Protein AF-A0A7S2CD47-F1 (afdb_monomer_lite)

Secondary structure (DSSP, 8-state):
-HHHHHHHHTT-HHHHHHHHHHHTT-TT-PPPHHHHTTSTT----------HHHHHHHHHHHHHHS--HHHHHHHHHHHHTSTT----HHHHHHHHHHHHH-

Radius of gyration: 13.02 Å; chains: 1; bounding box: 35×26×29 Å

Foldseek 3Di:
DVVLVVCLVVLVLVQNLLVLCLCLVQPPRDHDPVCCVVPPPDSRSNPPLDDLVSLLVSLCSCVPVNVNLVSSLVSVVSQVPRPPHDHDPVSNVVSVVSVVVD

pLDDT: mean 77.59, std 10.25, range [50.34, 88.75]

Sequence (102 aa):
SLLLRASADAGDFALAAGLLRLACGIRGASLPQSLARVAPGSDMQIRAGLPSELLSEVLQAMASRGGEERLAMQLSKELRGVPGVRLDPKLSLNLTSRAIRA

Structure (mmCIF, N/CA/C/O backbone):
data_AF-A0A7S2CD47-F1
#
_entry.id   AF-A0A7S2CD47-F1
#
loop_
_atom_site.group_PDB
_atom_site.id
_atom_site.type_symbol
_atom_site.label_atom_id
_atom_site.label_alt_id
_atom_site.label_comp_id
_atom_site.label_asym_id
_atom_site.label_entity_id
_atom_site.label_seq_id
_atom_site.pdbx_PDB_ins_code
_atom_site.Cartn_x
_atom_site.Cartn_y
_atom_site.Cartn_z
_atom_site.occupancy
_atom_site.B_iso_or_equiv
_atom_site.auth_seq_id
_atom_site.auth_comp_id
_atom_site.auth_asym_id
_atom_site.auth_atom_id
_atom_site.pdbx_PDB_model_num
ATOM 1 N N . SER A 1 1 ? -0.155 -8.273 -9.429 1.00 69.81 1 SER A N 1
ATOM 2 C CA . SER A 1 1 ? -1.266 -7.921 -8.516 1.00 69.81 1 SER A CA 1
ATOM 3 C C . SER A 1 1 ? -1.544 -8.984 -7.450 1.00 69.81 1 SER A C 1
ATOM 5 O O . SER A 1 1 ? -1.976 -8.599 -6.374 1.00 69.81 1 SER A O 1
ATOM 7 N N . LEU A 1 2 ? -1.276 -10.280 -7.688 1.00 79.50 2 LEU A N 1
ATOM 8 C CA . LEU A 1 2 ? -1.541 -11.364 -6.721 1.00 79.50 2 LEU A CA 1
ATOM 9 C C . LEU A 1 2 ? -0.887 -11.148 -5.343 1.00 79.50 2 LEU A C 1
ATOM 11 O O . LEU A 1 2 ? -1.571 -11.220 -4.333 1.00 79.50 2 LEU A O 1
ATOM 15 N N . LEU A 1 3 ? 0.408 -10.808 -5.306 1.00 81.44 3 LEU A N 1
ATOM 16 C CA . LEU A 1 3 ? 1.140 -10.558 -4.054 1.00 81.44 3 LEU A CA 1
ATOM 17 C C . LEU A 1 3 ? 0.561 -9.398 -3.229 1.00 81.44 3 LEU A C 1
ATOM 19 O O . LEU A 1 3 ? 0.524 -9.492 -2.012 1.00 81.44 3 LEU A O 1
ATOM 23 N N . LEU A 1 4 ? 0.084 -8.336 -3.888 1.00 83.19 4 LEU A N 1
ATOM 24 C CA . LEU A 1 4 ? -0.515 -7.172 -3.223 1.00 83.19 4 LEU A CA 1
ATOM 25 C C . LEU A 1 4 ? -1.856 -7.499 -2.564 1.00 83.19 4 LEU A C 1
ATOM 27 O O . LEU A 1 4 ? -2.130 -7.037 -1.462 1.00 83.19 4 LEU A O 1
ATOM 31 N N . ARG A 1 5 ? -2.686 -8.298 -3.241 1.00 83.62 5 ARG A N 1
ATOM 32 C CA . ARG A 1 5 ? -3.941 -8.792 -2.664 1.00 83.62 5 ARG A CA 1
ATOM 33 C C . ARG A 1 5 ? -3.674 -9.764 -1.528 1.00 83.62 5 ARG A C 1
ATOM 35 O O . ARG A 1 5 ? -4.238 -9.595 -0.461 1.00 83.62 5 ARG A O 1
ATOM 42 N N . ALA A 1 6 ? -2.743 -10.698 -1.717 1.00 85.19 6 ALA A N 1
ATOM 43 C CA . ALA A 1 6 ? -2.371 -11.652 -0.681 1.00 85.19 6 ALA A CA 1
ATOM 44 C C . ALA A 1 6 ? -1.843 -10.964 0.590 1.00 85.19 6 ALA A C 1
ATOM 46 O O . ALA A 1 6 ? -2.238 -11.348 1.686 1.00 85.19 6 ALA A O 1
ATOM 47 N N . SER A 1 7 ? -1.001 -9.928 0.470 1.00 84.62 7 SER A N 1
ATOM 48 C CA . SER A 1 7 ? -0.513 -9.185 1.639 1.00 84.62 7 SER A CA 1
ATOM 49 C C . SER A 1 7 ? -1.614 -8.364 2.311 1.00 84.62 7 SER A C 1
ATOM 51 O O . SER A 1 7 ? -1.705 -8.365 3.536 1.00 84.62 7 SER A O 1
ATOM 53 N N . ALA A 1 8 ? -2.489 -7.717 1.534 1.00 84.31 8 ALA A N 1
ATOM 54 C CA . ALA A 1 8 ? -3.648 -7.006 2.074 1.00 84.31 8 ALA A CA 1
ATOM 55 C C . ALA A 1 8 ? -4.640 -7.951 2.780 1.00 84.31 8 ALA A C 1
ATOM 57 O O . ALA A 1 8 ? -5.166 -7.611 3.839 1.00 84.31 8 ALA A O 1
ATOM 58 N N . ASP A 1 9 ? -4.867 -9.146 2.234 1.00 85.81 9 ASP A N 1
ATOM 59 C CA . ASP A 1 9 ? -5.757 -10.148 2.823 1.00 85.81 9 ASP A CA 1
ATOM 60 C C . ASP A 1 9 ? -5.174 -10.800 4.072 1.00 85.81 9 ASP A C 1
ATOM 62 O O . ASP A 1 9 ? -5.919 -11.047 5.021 1.00 85.81 9 ASP A O 1
ATOM 66 N N . ALA A 1 10 ? -3.856 -11.009 4.099 1.00 85.75 10 ALA A N 1
ATOM 67 C CA . ALA A 1 10 ? -3.122 -11.479 5.269 1.00 85.75 10 ALA A CA 1
ATOM 68 C C . ALA A 1 10 ? -2.994 -10.416 6.379 1.00 85.75 10 ALA A C 1
ATOM 70 O O . ALA A 1 10 ? -2.503 -10.726 7.461 1.00 85.75 10 ALA A O 1
ATOM 71 N N . GLY A 1 11 ? -3.414 -9.171 6.125 1.00 84.56 11 GLY A N 1
ATOM 72 C CA . GLY A 1 11 ? -3.288 -8.060 7.071 1.00 84.56 11 GLY A CA 1
ATOM 73 C C . GLY A 1 11 ? -1.867 -7.502 7.202 1.00 84.56 11 GLY A C 1
ATOM 74 O O . GLY A 1 11 ? -1.626 -6.641 8.045 1.00 84.56 11 GLY A O 1
ATOM 75 N N . ASP A 1 12 ? -0.926 -7.940 6.361 1.00 86.56 12 ASP A N 1
ATOM 76 C CA . ASP A 1 12 ? 0.432 -7.394 6.318 1.00 86.56 12 ASP A CA 1
ATOM 77 C C . ASP A 1 12 ? 0.450 -6.104 5.484 1.00 86.56 12 ASP A C 1
ATOM 79 O O . ASP A 1 12 ? 0.913 -6.031 4.338 1.00 86.56 12 ASP A O 1
ATOM 83 N N . PHE A 1 13 ? -0.128 -5.056 6.071 1.00 88.31 13 PHE A N 1
ATOM 84 C CA . PHE A 1 13 ? -0.283 -3.754 5.431 1.00 88.31 13 PHE A CA 1
ATOM 85 C C . PHE A 1 13 ? 1.045 -3.009 5.268 1.00 88.31 13 PHE A C 1
ATOM 87 O O . PHE A 1 13 ? 1.170 -2.184 4.361 1.00 88.31 13 PHE A O 1
ATOM 94 N N . ALA A 1 14 ? 2.059 -3.334 6.074 1.00 85.56 14 ALA A N 1
ATOM 95 C CA . ALA A 1 14 ? 3.412 -2.815 5.907 1.00 85.56 14 ALA A CA 1
ATOM 96 C C . ALA A 1 14 ? 4.059 -3.367 4.625 1.00 85.56 14 ALA A C 1
ATOM 98 O O . ALA A 1 14 ? 4.600 -2.600 3.818 1.00 85.56 14 ALA A O 1
ATOM 99 N N . LEU A 1 15 ? 3.938 -4.678 4.386 1.00 85.81 15 LEU A N 1
ATOM 100 C CA . LEU A 1 15 ? 4.371 -5.313 3.142 1.00 85.81 15 LEU A CA 1
ATOM 101 C C . LEU A 1 15 ? 3.570 -4.796 1.942 1.00 85.81 15 LEU A C 1
ATOM 103 O O . LEU A 1 15 ? 4.163 -4.441 0.923 1.00 85.81 15 LEU A O 1
ATOM 107 N N . ALA A 1 16 ? 2.241 -4.694 2.063 1.00 88.12 16 ALA A N 1
ATOM 108 C CA . ALA A 1 16 ? 1.383 -4.160 1.004 1.00 88.12 16 ALA A CA 1
ATOM 109 C C . ALA A 1 16 ? 1.758 -2.716 0.621 1.00 88.12 16 ALA A C 1
ATOM 111 O O . ALA A 1 16 ? 1.888 -2.403 -0.564 1.00 88.12 16 ALA A O 1
ATOM 112 N N . ALA A 1 17 ? 2.011 -1.855 1.611 1.00 87.75 17 ALA A N 1
ATOM 113 C CA . ALA A 1 17 ? 2.467 -0.484 1.403 1.00 87.75 17 ALA A CA 1
ATOM 114 C C . ALA A 1 17 ? 3.823 -0.423 0.686 1.00 87.75 17 ALA A C 1
ATOM 116 O O . ALA A 1 17 ? 3.989 0.341 -0.266 1.00 87.75 17 ALA A O 1
ATOM 117 N N . GLY A 1 18 ? 4.797 -1.231 1.115 1.00 86.19 18 GLY A N 1
ATOM 118 C CA . GLY A 1 18 ? 6.109 -1.294 0.467 1.00 86.19 18 GLY A CA 1
ATOM 119 C C . GLY A 1 18 ? 6.023 -1.778 -0.982 1.00 86.19 18 GLY A C 1
ATOM 120 O O . GLY A 1 18 ? 6.597 -1.159 -1.877 1.00 86.19 18 GLY A O 1
ATOM 121 N N . LEU A 1 19 ? 5.230 -2.821 -1.236 1.00 85.56 19 LEU A N 1
ATOM 122 C CA . LEU A 1 19 ? 4.979 -3.331 -2.585 1.00 85.56 19 LEU A CA 1
ATOM 123 C C . LEU A 1 19 ? 4.298 -2.293 -3.482 1.00 85.56 19 LEU A C 1
ATOM 125 O O . LEU A 1 19 ? 4.683 -2.161 -4.640 1.00 85.56 19 LEU A O 1
ATOM 129 N N . LEU A 1 20 ? 3.329 -1.531 -2.964 1.00 86.88 20 LEU A N 1
ATOM 130 C CA . LEU A 1 20 ? 2.682 -0.445 -3.706 1.00 86.88 20 LEU A CA 1
ATOM 131 C C . LEU A 1 20 ? 3.670 0.655 -4.090 1.00 86.88 20 LEU A C 1
ATOM 133 O O . LEU A 1 20 ? 3.679 1.106 -5.235 1.00 86.88 20 LEU A O 1
ATOM 137 N N . ARG A 1 21 ? 4.535 1.062 -3.156 1.00 86.38 21 ARG A N 1
ATOM 138 C CA . ARG A 1 21 ? 5.557 2.081 -3.419 1.00 86.38 21 ARG A CA 1
ATOM 139 C C . ARG A 1 21 ? 6.537 1.648 -4.505 1.00 86.38 21 ARG A C 1
ATOM 141 O O . ARG A 1 21 ? 6.830 2.438 -5.402 1.00 86.38 21 ARG A O 1
ATOM 148 N N . LEU A 1 22 ? 6.981 0.391 -4.466 1.00 83.31 22 LEU A N 1
ATOM 149 C CA . LEU A 1 22 ? 7.838 -0.194 -5.502 1.00 83.31 22 LEU A CA 1
ATOM 150 C C . LEU A 1 22 ? 7.111 -0.303 -6.847 1.00 83.31 22 LEU A C 1
ATOM 152 O O . LEU A 1 22 ? 7.679 0.055 -7.879 1.00 83.31 22 LEU A O 1
ATOM 156 N N . ALA A 1 23 ? 5.851 -0.747 -6.828 1.00 82.69 23 ALA A N 1
ATOM 157 C CA . ALA A 1 23 ? 5.030 -0.937 -8.021 1.00 82.69 23 ALA A CA 1
ATOM 158 C C . ALA A 1 23 ? 4.698 0.376 -8.754 1.00 82.69 23 ALA A C 1
ATOM 160 O O . ALA A 1 23 ? 4.526 0.414 -9.970 1.00 82.69 23 ALA A O 1
ATOM 161 N N . CYS A 1 24 ? 4.614 1.479 -8.015 1.00 80.81 24 CYS A N 1
ATOM 162 C CA . CYS A 1 24 ? 4.386 2.804 -8.585 1.00 80.81 24 CYS A CA 1
ATOM 163 C C . CYS A 1 24 ? 5.686 3.586 -8.824 1.00 80.81 24 CYS A C 1
ATOM 165 O O . CYS A 1 24 ? 5.635 4.729 -9.270 1.00 80.81 24 CYS A O 1
ATOM 167 N N . GLY A 1 25 ? 6.854 2.992 -8.549 1.00 76.94 25 GLY A N 1
ATOM 168 C CA . GLY A 1 25 ? 8.149 3.644 -8.746 1.00 76.94 25 GLY A CA 1
ATOM 169 C C . GLY A 1 25 ? 8.346 4.894 -7.881 1.00 76.94 25 GLY A C 1
ATOM 170 O O . GLY A 1 25 ? 9.003 5.842 -8.319 1.00 76.94 25 GLY A O 1
ATOM 171 N N . ILE A 1 26 ? 7.771 4.921 -6.673 1.00 79.12 26 ILE A N 1
ATOM 172 C CA . ILE A 1 26 ? 7.964 6.019 -5.718 1.00 79.12 26 ILE A CA 1
ATOM 173 C C . ILE A 1 26 ? 9.451 6.066 -5.328 1.00 79.12 26 ILE A C 1
ATOM 175 O O . ILE A 1 26 ? 10.043 5.059 -4.937 1.00 79.12 26 ILE A O 1
ATOM 179 N N . ARG A 1 27 ? 10.083 7.241 -5.454 1.00 68.88 27 ARG A N 1
ATOM 180 C CA . ARG A 1 27 ? 11.505 7.418 -5.112 1.00 68.88 27 ARG A CA 1
ATOM 181 C C . ARG A 1 27 ? 11.732 7.140 -3.625 1.00 68.88 27 ARG A C 1
ATOM 183 O O . ARG A 1 27 ? 10.992 7.646 -2.789 1.00 68.88 27 ARG A O 1
ATOM 190 N N . GLY A 1 28 ? 12.772 6.367 -3.308 1.00 67.62 28 GLY A N 1
ATOM 191 C CA . GLY A 1 28 ? 13.094 5.977 -1.930 1.00 67.62 28 GLY A CA 1
ATOM 192 C C . GLY A 1 28 ? 12.250 4.821 -1.384 1.00 67.62 28 GLY A C 1
ATOM 193 O O . GLY A 1 28 ? 12.333 4.519 -0.198 1.00 67.62 28 GLY A O 1
ATOM 194 N N . ALA A 1 29 ? 11.444 4.164 -2.225 1.00 71.06 29 ALA A N 1
ATOM 195 C CA . ALA A 1 29 ? 10.791 2.917 -1.861 1.00 71.06 29 ALA A CA 1
ATOM 196 C C . ALA A 1 29 ? 11.841 1.810 -1.685 1.00 71.06 29 ALA A C 1
ATOM 198 O O . ALA A 1 29 ? 12.438 1.352 -2.657 1.00 71.06 29 ALA A O 1
ATOM 199 N N . SER A 1 30 ? 12.059 1.384 -0.444 1.00 66.69 30 SER A N 1
ATOM 200 C CA . SER A 1 30 ? 12.913 0.237 -0.134 1.00 66.69 30 SER A CA 1
ATOM 201 C C . SER A 1 30 ? 12.106 -1.057 -0.172 1.00 66.69 30 SER A C 1
ATOM 203 O O . SER A 1 30 ? 10.934 -1.080 0.215 1.00 66.69 30 SER A O 1
ATOM 205 N N . LEU A 1 31 ? 12.750 -2.154 -0.581 1.00 67.50 31 LEU A N 1
ATOM 206 C CA . LEU A 1 31 ? 12.200 -3.493 -0.386 1.00 67.50 31 LEU A CA 1
ATOM 207 C C . LEU A 1 31 ? 11.867 -3.704 1.099 1.00 67.50 31 LEU A C 1
ATOM 209 O O . LEU A 1 31 ? 12.732 -3.479 1.952 1.00 67.50 31 LEU A O 1
ATOM 213 N N . PRO A 1 32 ? 10.639 -4.145 1.427 1.00 68.62 32 PRO A N 1
ATOM 214 C CA . PRO A 1 32 ? 10.306 -4.589 2.773 1.00 68.62 32 PRO A CA 1
ATOM 215 C C . PRO A 1 32 ? 11.337 -5.610 3.251 1.00 68.62 32 PRO A C 1
ATOM 217 O O . PRO A 1 32 ? 11.750 -6.471 2.474 1.00 68.62 32 PRO A O 1
ATOM 220 N N . GLN A 1 33 ? 11.757 -5.535 4.516 1.00 68.38 33 GLN A N 1
ATOM 221 C CA . GLN A 1 33 ? 12.851 -6.367 5.041 1.00 68.38 33 GLN A CA 1
ATOM 222 C C . GLN A 1 33 ? 12.632 -7.874 4.814 1.00 68.38 33 GLN A C 1
ATOM 224 O O . GLN A 1 33 ? 13.591 -8.610 4.582 1.00 68.38 33 GLN A O 1
ATOM 229 N N . SER A 1 34 ? 11.373 -8.323 4.835 1.00 67.50 34 SER A N 1
ATOM 230 C CA . SER A 1 34 ? 10.969 -9.701 4.538 1.00 67.50 34 SER A CA 1
ATOM 231 C C . SER A 1 34 ? 11.331 -10.139 3.115 1.00 67.50 34 SER A C 1
ATOM 233 O O . SER A 1 34 ? 11.776 -11.266 2.921 1.00 67.50 34 SER A O 1
ATOM 235 N N . LEU A 1 35 ? 11.215 -9.242 2.133 1.00 66.75 35 LEU A N 1
ATOM 236 C CA . LEU A 1 35 ? 11.588 -9.484 0.737 1.00 66.75 35 LEU A CA 1
ATOM 237 C C . LEU A 1 35 ? 13.052 -9.148 0.447 1.00 66.75 35 LEU A C 1
ATOM 239 O O . LEU A 1 35 ? 13.663 -9.790 -0.403 1.00 66.75 35 LEU A O 1
ATOM 243 N N . ALA A 1 36 ? 13.646 -8.204 1.180 1.00 65.19 36 ALA A N 1
ATOM 244 C CA . ALA A 1 36 ? 15.057 -7.848 1.035 1.00 65.19 36 ALA A CA 1
ATOM 245 C C . ALA A 1 36 ? 15.995 -9.042 1.300 1.00 65.19 36 ALA A C 1
ATOM 247 O O . ALA A 1 36 ? 17.051 -9.144 0.682 1.00 65.19 36 ALA A O 1
ATOM 248 N N . ARG A 1 37 ? 15.594 -9.977 2.176 1.00 63.34 37 ARG A N 1
ATOM 249 C CA . ARG A 1 37 ? 16.326 -11.235 2.422 1.00 63.34 37 ARG A CA 1
ATOM 250 C C . ARG A 1 37 ? 16.262 -12.218 1.253 1.00 63.34 37 ARG A C 1
ATOM 252 O O . ARG A 1 37 ? 17.166 -13.029 1.102 1.00 63.34 37 ARG A O 1
ATOM 259 N N . VAL A 1 38 ? 15.193 -12.161 0.461 1.00 62.97 38 VAL A N 1
ATOM 260 C CA . VAL A 1 38 ? 14.942 -13.085 -0.656 1.00 62.97 38 VAL A CA 1
ATOM 261 C C . VAL A 1 38 ? 15.536 -12.547 -1.961 1.00 62.97 38 VAL A C 1
ATOM 263 O O . VAL A 1 38 ? 15.926 -13.326 -2.823 1.00 62.97 38 VAL A O 1
ATOM 266 N N . ALA A 1 39 ? 15.656 -11.224 -2.091 1.00 56.66 39 ALA A N 1
ATOM 267 C CA . ALA A 1 39 ? 16.220 -10.557 -3.262 1.00 56.66 39 ALA A CA 1
ATOM 268 C C . ALA A 1 39 ? 17.235 -9.458 -2.867 1.00 56.66 39 ALA A C 1
ATOM 270 O O . ALA A 1 39 ? 16.984 -8.269 -3.094 1.00 56.66 39 ALA A O 1
ATOM 271 N N . PRO A 1 40 ? 18.381 -9.818 -2.256 1.00 50.34 40 PRO A N 1
ATOM 272 C CA . PRO A 1 40 ? 19.406 -8.847 -1.887 1.00 50.34 40 PRO A CA 1
ATOM 273 C C . PRO A 1 40 ? 19.986 -8.178 -3.145 1.00 50.34 40 PRO A C 1
ATOM 275 O O . PRO A 1 40 ? 20.387 -8.853 -4.089 1.00 50.34 40 PRO A O 1
ATOM 278 N N . GLY A 1 41 ? 20.013 -6.843 -3.174 1.00 52.44 41 GLY A N 1
ATOM 279 C CA . GLY A 1 41 ? 20.605 -6.059 -4.270 1.00 52.44 41 GLY A CA 1
ATOM 280 C C . GLY A 1 41 ? 19.708 -5.827 -5.491 1.00 52.44 41 GLY A C 1
ATOM 281 O O . GLY A 1 41 ? 20.163 -5.258 -6.479 1.00 52.44 41 GLY A O 1
ATOM 282 N N . SER A 1 42 ? 18.438 -6.233 -5.443 1.00 53.66 42 SER A N 1
ATOM 283 C CA . SER A 1 42 ? 17.484 -5.915 -6.508 1.00 53.66 42 SER A CA 1
ATOM 284 C C . SER A 1 42 ? 16.874 -4.535 -6.259 1.00 53.66 42 SER A C 1
ATOM 286 O O . SER A 1 42 ? 15.978 -4.408 -5.428 1.00 53.66 42 SER A O 1
ATOM 288 N N . ASP A 1 43 ? 17.303 -3.506 -6.994 1.00 53.97 43 ASP A N 1
ATOM 289 C CA . ASP A 1 43 ? 16.537 -2.257 -7.137 1.00 53.97 43 ASP A CA 1
ATOM 290 C C . ASP A 1 43 ? 15.262 -2.559 -7.938 1.00 53.97 43 ASP A C 1
ATOM 292 O O . ASP A 1 43 ? 15.134 -2.266 -9.129 1.00 53.97 43 ASP A O 1
ATOM 296 N N . MET A 1 44 ? 14.320 -3.247 -7.293 1.00 56.03 44 MET A N 1
ATOM 297 C CA . MET A 1 44 ? 13.106 -3.757 -7.911 1.00 56.03 44 MET A CA 1
ATOM 298 C C . MET A 1 44 ? 12.109 -2.608 -8.094 1.00 56.03 44 MET A C 1
ATOM 300 O O . MET A 1 44 ? 11.099 -2.507 -7.404 1.00 56.03 44 MET A O 1
ATOM 304 N N . GLN A 1 45 ? 12.386 -1.715 -9.045 1.00 56.78 45 GLN A N 1
ATOM 305 C CA . GLN A 1 45 ? 11.387 -0.788 -9.566 1.00 56.78 45 GLN A CA 1
ATOM 306 C C . GLN A 1 45 ? 10.439 -1.578 -10.462 1.00 56.78 45 GLN A C 1
ATOM 308 O O . GLN A 1 45 ? 10.622 -1.665 -11.677 1.00 56.78 45 GLN A O 1
ATOM 313 N N . ILE A 1 46 ? 9.418 -2.182 -9.861 1.00 60.56 46 ILE A N 1
ATOM 314 C CA . ILE A 1 46 ? 8.350 -2.828 -10.615 1.00 60.56 46 ILE A CA 1
ATOM 315 C C . ILE A 1 46 ? 7.526 -1.702 -11.240 1.00 60.56 46 ILE A C 1
ATOM 317 O O . ILE A 1 46 ? 6.510 -1.324 -10.695 1.00 60.56 46 ILE A O 1
ATOM 321 N N . ARG A 1 47 ? 7.921 -1.126 -12.379 1.00 61.50 47 ARG A N 1
ATOM 322 C CA . ARG A 1 47 ? 7.073 -0.155 -13.105 1.00 61.50 47 ARG A CA 1
ATOM 323 C C . ARG A 1 47 ? 5.919 -0.860 -13.820 1.00 61.50 47 ARG A C 1
ATOM 325 O O . ARG A 1 47 ? 5.711 -0.690 -15.017 1.00 61.50 47 ARG A O 1
ATOM 332 N N . ALA A 1 48 ? 5.190 -1.701 -13.101 1.00 59.28 48 ALA A N 1
ATOM 333 C CA . ALA A 1 48 ? 3.954 -2.267 -13.590 1.00 59.28 48 ALA A CA 1
ATOM 334 C C . ALA A 1 48 ? 2.877 -1.222 -13.322 1.00 59.28 48 ALA A C 1
ATOM 336 O O . ALA A 1 48 ? 2.542 -0.976 -12.167 1.00 59.28 48 ALA A O 1
ATOM 337 N N . GLY A 1 49 ? 2.353 -0.592 -14.374 1.00 66.81 49 GLY A N 1
ATOM 338 C CA . GLY A 1 49 ? 1.165 0.248 -14.254 1.00 66.81 49 GLY A CA 1
ATOM 339 C C . GLY A 1 49 ? 0.062 -0.553 -13.565 1.00 66.81 49 GLY A C 1
ATOM 340 O O . GLY A 1 49 ? -0.499 -1.477 -14.153 1.00 66.81 49 GLY A O 1
ATOM 341 N N . LEU A 1 50 ? -0.182 -0.263 -12.287 1.00 77.75 50 LEU A N 1
ATOM 342 C CA . LEU A 1 50 ? -1.201 -0.955 -11.515 1.00 77.75 50 LEU A CA 1
ATOM 343 C C . LEU A 1 50 ? -2.573 -0.365 -11.857 1.00 77.75 50 LEU A C 1
ATOM 345 O O . LEU A 1 50 ? -2.696 0.860 -11.936 1.00 77.75 50 LEU A O 1
ATOM 349 N N . PRO A 1 51 ? -3.609 -1.208 -12.015 1.00 82.38 51 PRO A N 1
ATOM 350 C CA . PRO A 1 51 ? -4.976 -0.730 -12.172 1.00 82.38 51 PRO A CA 1
ATOM 351 C C . PRO A 1 51 ? -5.387 0.155 -10.992 1.00 82.38 51 PRO A C 1
ATOM 353 O O . PRO A 1 51 ? -5.116 -0.181 -9.833 1.00 82.38 51 PRO A O 1
ATOM 356 N N . SER A 1 52 ? -6.073 1.260 -11.279 1.00 81.75 52 SER A N 1
ATOM 357 C CA . SER A 1 52 ? -6.593 2.205 -10.282 1.00 81.75 52 SER A CA 1
ATOM 358 C C . SER A 1 52 ? -7.489 1.536 -9.243 1.00 81.75 52 SER A C 1
ATOM 360 O O . SER A 1 52 ? -7.494 1.916 -8.069 1.00 81.75 52 SER A O 1
ATOM 362 N N . GLU A 1 53 ? -8.210 0.502 -9.662 1.00 84.94 53 GLU A N 1
ATOM 363 C CA . GLU A 1 53 ? -9.126 -0.280 -8.839 1.00 84.94 53 GLU A CA 1
ATOM 364 C C . GLU A 1 53 ? -8.348 -1.068 -7.787 1.00 84.94 53 GLU A C 1
ATOM 366 O O . GLU A 1 53 ? -8.733 -1.084 -6.623 1.00 84.94 53 GLU A O 1
ATOM 371 N N . LEU A 1 54 ? -7.205 -1.648 -8.166 1.00 85.44 54 LEU A N 1
ATOM 372 C CA . LEU A 1 54 ? -6.355 -2.400 -7.246 1.00 85.44 54 LEU A CA 1
ATOM 373 C C . LEU A 1 54 ? -5.689 -1.480 -6.218 1.00 85.44 54 LEU A C 1
ATOM 375 O O . LEU A 1 54 ? -5.610 -1.829 -5.042 1.00 85.44 54 LEU A O 1
ATOM 379 N N . LEU A 1 55 ? -5.222 -0.301 -6.645 1.00 87.62 55 LEU A N 1
ATOM 380 C CA . LEU A 1 55 ? -4.681 0.705 -5.724 1.00 87.62 55 LEU A CA 1
ATOM 381 C C . LEU A 1 55 ? -5.739 1.104 -4.687 1.00 87.62 55 LEU A C 1
ATOM 383 O O . LEU A 1 55 ? -5.465 1.152 -3.490 1.00 87.62 55 LEU A O 1
ATOM 387 N N . SER A 1 56 ? -6.959 1.348 -5.164 1.00 88.56 56 SER A N 1
ATOM 388 C CA . SER A 1 56 ? -8.110 1.722 -4.345 1.00 88.56 56 SER A CA 1
ATOM 389 C C . SER A 1 56 ? -8.490 0.617 -3.354 1.00 88.56 56 SER A C 1
ATOM 391 O O . SER A 1 56 ? -8.649 0.880 -2.166 1.00 88.56 56 SER A O 1
ATOM 393 N N . GLU A 1 57 ? -8.568 -0.628 -3.818 1.00 88.12 57 GLU A N 1
ATOM 394 C CA . GLU A 1 57 ? -8.879 -1.807 -3.007 1.00 88.12 57 GLU A CA 1
ATOM 395 C C . GLU A 1 57 ? -7.893 -1.976 -1.843 1.00 88.12 57 GLU A C 1
ATOM 397 O O . GLU A 1 57 ? -8.314 -2.112 -0.694 1.00 88.12 57 GLU A O 1
ATOM 402 N N . VAL A 1 58 ? -6.585 -1.886 -2.109 1.00 88.25 58 VAL A N 1
ATOM 403 C CA . VAL A 1 58 ? -5.555 -2.050 -1.071 1.00 88.25 58 VAL A CA 1
ATOM 404 C C . VAL A 1 58 ? -5.586 -0.894 -0.069 1.00 88.25 58 VAL A C 1
ATOM 406 O O . VAL A 1 58 ? -5.579 -1.137 1.135 1.00 88.25 58 VAL A O 1
ATOM 409 N N . LEU A 1 59 ? -5.689 0.357 -0.533 1.00 88.12 59 LEU A N 1
ATOM 410 C CA . LEU A 1 59 ? -5.806 1.523 0.353 1.00 88.12 59 LEU A CA 1
ATOM 411 C C . LEU A 1 59 ? -7.049 1.438 1.251 1.00 88.12 59 LEU A C 1
ATOM 413 O O . LEU A 1 59 ? -6.991 1.758 2.441 1.00 88.12 59 LEU A O 1
ATOM 417 N N . GLN A 1 60 ? -8.170 0.982 0.690 1.00 88.12 60 GLN A N 1
ATOM 418 C CA . GLN A 1 60 ? -9.402 0.782 1.438 1.00 88.12 60 GLN A CA 1
ATOM 419 C C . GLN A 1 60 ? -9.249 -0.354 2.454 1.00 88.12 60 GLN A C 1
ATOM 421 O O . GLN A 1 60 ? -9.684 -0.196 3.596 1.00 88.12 60 GLN A O 1
ATOM 426 N N . ALA A 1 61 ? -8.621 -1.473 2.084 1.00 86.81 61 ALA A N 1
ATOM 427 C CA . ALA A 1 61 ? -8.361 -2.592 2.987 1.00 86.81 61 ALA A CA 1
ATOM 428 C C . ALA A 1 61 ? -7.479 -2.169 4.173 1.00 86.81 61 ALA A C 1
ATOM 430 O O . ALA A 1 61 ? -7.838 -2.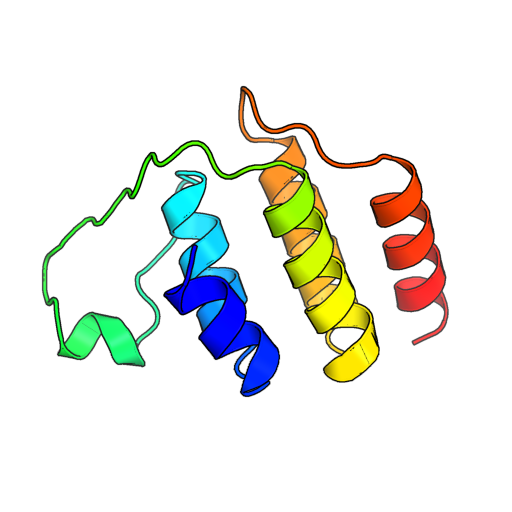444 5.316 1.00 86.81 61 ALA A O 1
ATOM 431 N N . MET A 1 62 ? -6.406 -1.411 3.921 1.00 86.31 62 MET A N 1
ATOM 432 C CA . MET A 1 62 ? -5.525 -0.865 4.964 1.00 86.31 62 MET A CA 1
ATOM 433 C C . MET A 1 62 ? -6.298 -0.013 5.979 1.00 86.31 62 MET A C 1
ATOM 435 O O . MET A 1 62 ? -6.200 -0.225 7.185 1.00 86.31 62 MET A O 1
ATOM 439 N N . ALA A 1 63 ? -7.130 0.911 5.497 1.00 85.94 63 ALA A N 1
ATOM 440 C CA . ALA A 1 63 ? -7.893 1.795 6.371 1.00 85.94 63 ALA A CA 1
ATOM 441 C C . ALA A 1 63 ? -9.087 1.110 7.052 1.00 85.94 63 ALA A C 1
ATOM 443 O O . ALA A 1 63 ? -9.543 1.548 8.100 1.00 85.94 63 ALA A O 1
ATOM 444 N N . SER A 1 64 ? -9.716 0.111 6.429 1.00 84.06 64 SER A N 1
ATOM 445 C CA . SER A 1 64 ? -10.936 -0.528 6.962 1.00 84.06 64 SER A CA 1
ATOM 446 C C . SER A 1 64 ? -10.653 -1.717 7.862 1.00 84.06 64 SER A C 1
ATOM 448 O O . SER A 1 64 ? -11.252 -1.810 8.926 1.00 84.06 64 SER A O 1
ATOM 450 N N . ARG A 1 65 ? -9.749 -2.602 7.444 1.00 78.94 65 ARG A N 1
ATOM 451 C CA . ARG A 1 65 ? -9.449 -3.855 8.140 1.00 78.94 65 ARG A CA 1
ATOM 452 C C . ARG A 1 65 ? -8.250 -3.719 9.072 1.00 78.94 65 ARG A C 1
ATOM 454 O O . ARG A 1 65 ? -8.220 -4.390 10.093 1.00 78.94 65 ARG A O 1
ATOM 461 N N . GLY A 1 66 ? -7.283 -2.868 8.727 1.00 69.62 66 GLY A N 1
ATOM 462 C CA . GLY A 1 66 ? -6.044 -2.722 9.494 1.00 69.62 66 GLY A CA 1
ATOM 463 C C . GLY A 1 66 ? -6.057 -1.675 10.597 1.00 69.62 66 GLY A C 1
ATOM 464 O O . GLY A 1 66 ? -5.173 -1.708 11.440 1.00 69.62 66 GLY A O 1
ATOM 465 N N . GLY A 1 67 ? -7.002 -0.726 10.583 1.00 77.88 67 GLY A N 1
ATOM 466 C CA . GLY A 1 67 ? -6.889 0.483 11.419 1.00 77.88 67 GLY A CA 1
ATOM 467 C C . GLY A 1 67 ? -5.672 1.347 11.053 1.00 77.88 67 GLY A C 1
ATOM 468 O O . GLY A 1 67 ? -5.233 2.194 11.820 1.00 77.88 67 GLY A O 1
ATOM 469 N N . GLU A 1 68 ? -5.100 1.127 9.867 1.00 84.06 68 GLU A N 1
ATOM 470 C CA . GLU A 1 68 ? -3.904 1.810 9.381 1.00 84.06 68 GLU A CA 1
ATOM 471 C C . GLU A 1 68 ? -4.303 3.049 8.562 1.00 84.06 68 GLU A C 1
ATOM 473 O O . GLU A 1 68 ? -3.796 3.284 7.459 1.00 84.06 68 GLU A O 1
ATOM 478 N N . GLU A 1 69 ? -5.261 3.855 9.051 1.00 85.44 69 GLU A N 1
ATOM 479 C CA . GLU A 1 69 ? -5.793 4.993 8.284 1.00 85.44 69 GLU A CA 1
ATOM 480 C C . GLU A 1 69 ? -4.717 6.032 7.959 1.00 85.44 69 GLU A C 1
ATOM 482 O O . GLU A 1 69 ? -4.719 6.614 6.869 1.00 85.44 69 GLU A O 1
ATOM 487 N N . ARG A 1 70 ? -3.768 6.249 8.877 1.00 84.94 70 ARG A N 1
ATOM 488 C CA . ARG A 1 70 ? -2.650 7.181 8.669 1.00 84.94 70 ARG A CA 1
ATOM 489 C C . ARG A 1 70 ? -1.718 6.694 7.566 1.00 84.94 70 ARG A C 1
ATOM 491 O O . ARG A 1 70 ? -1.388 7.475 6.672 1.00 84.94 70 ARG A O 1
ATOM 498 N N . LEU A 1 71 ? -1.348 5.413 7.591 1.00 85.56 71 LEU A N 1
ATOM 499 C CA . LEU A 1 71 ? -0.500 4.811 6.566 1.00 85.56 71 LEU A CA 1
ATOM 500 C C . LEU A 1 71 ? -1.206 4.821 5.205 1.00 85.56 71 LEU A C 1
ATOM 502 O O . LEU A 1 71 ? -0.604 5.231 4.216 1.00 85.56 71 LEU A O 1
ATOM 506 N N . ALA A 1 72 ? -2.494 4.466 5.155 1.00 87.56 72 ALA A N 1
ATOM 507 C CA . ALA A 1 72 ?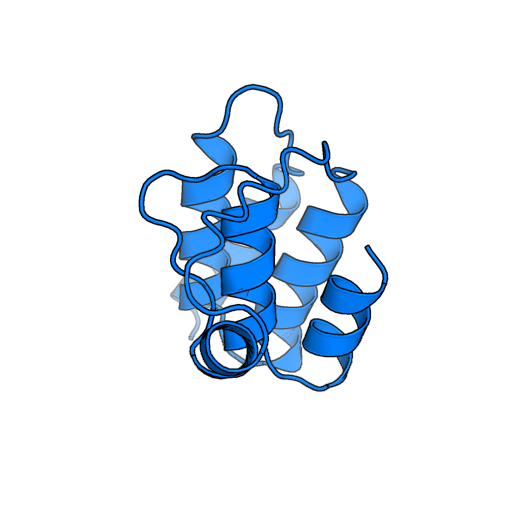 -3.301 4.518 3.937 1.00 87.56 72 ALA A CA 1
ATOM 508 C C . ALA A 1 72 ? -3.418 5.948 3.374 1.00 87.56 72 ALA A C 1
ATOM 510 O O . ALA A 1 72 ? -3.280 6.157 2.167 1.00 87.56 72 ALA A O 1
ATOM 511 N N . MET A 1 73 ? -3.621 6.960 4.226 1.00 86.88 73 MET A N 1
ATOM 512 C CA . MET A 1 73 ? -3.672 8.356 3.780 1.00 86.88 73 MET A CA 1
ATOM 513 C C . MET A 1 73 ? -2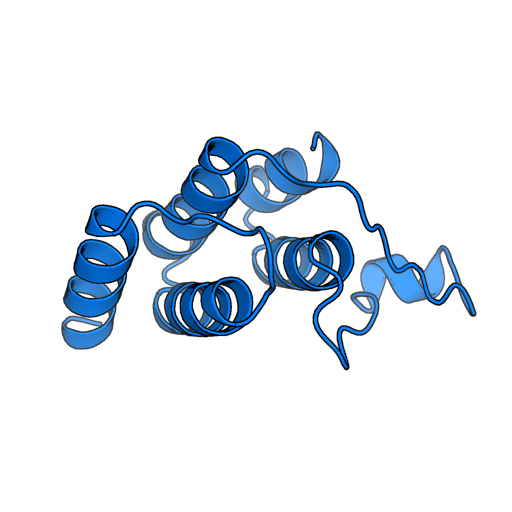.315 8.830 3.251 1.00 86.88 73 MET A C 1
ATOM 515 O O . MET A 1 73 ? -2.258 9.482 2.205 1.00 86.88 73 MET A O 1
ATOM 519 N N . GLN A 1 74 ? -1.226 8.509 3.951 1.00 88.38 74 GLN A N 1
ATOM 520 C CA . GLN A 1 74 ? 0.120 8.855 3.508 1.00 88.38 74 GLN A CA 1
ATOM 521 C C . GLN A 1 74 ? 0.410 8.229 2.140 1.00 88.38 74 GLN A C 1
ATOM 523 O O . GLN A 1 74 ? 0.803 8.935 1.213 1.00 88.38 74 GLN A O 1
ATOM 528 N N . LEU A 1 75 ? 0.115 6.939 1.981 1.00 88.19 75 LEU A N 1
ATOM 529 C CA . LEU A 1 75 ? 0.296 6.229 0.720 1.00 88.19 75 LEU A CA 1
ATOM 530 C C . LEU A 1 75 ? -0.563 6.833 -0.403 1.00 88.19 75 LEU A C 1
ATOM 532 O O . LEU A 1 75 ? -0.085 7.029 -1.516 1.00 88.19 75 LEU A O 1
ATOM 536 N N . SER A 1 76 ? -1.816 7.203 -0.111 1.00 88.75 76 SER A N 1
ATOM 537 C CA . SER A 1 76 ? -2.690 7.886 -1.073 1.00 88.75 76 SER A CA 1
ATOM 538 C C . SER A 1 76 ? -2.107 9.224 -1.545 1.00 88.75 76 SER A C 1
ATOM 540 O O . SER A 1 76 ? -2.256 9.560 -2.722 1.00 88.75 76 SER A O 1
ATOM 542 N N . LYS A 1 77 ? -1.442 9.984 -0.665 1.00 87.94 77 LYS A N 1
ATOM 543 C CA . LYS A 1 77 ? -0.765 11.240 -1.032 1.00 87.94 77 LYS A CA 1
ATOM 544 C C . LYS A 1 77 ? 0.459 10.983 -1.906 1.00 87.94 77 LYS A C 1
ATOM 546 O O . L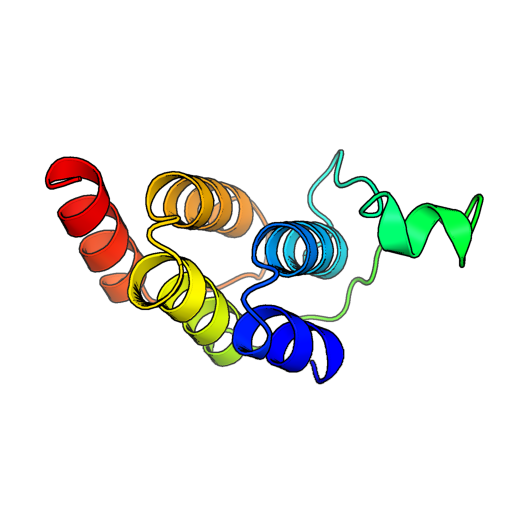YS A 1 77 ? 0.617 11.654 -2.921 1.00 87.94 77 LYS A O 1
ATOM 551 N N . GLU A 1 78 ? 1.284 10.003 -1.543 1.00 87.50 78 GLU A N 1
ATOM 552 C CA . GLU A 1 78 ? 2.470 9.617 -2.316 1.00 87.50 78 GLU A CA 1
ATOM 553 C C . GLU A 1 78 ? 2.085 9.185 -3.741 1.00 87.50 78 GLU A C 1
ATOM 555 O O . GLU A 1 78 ? 2.652 9.673 -4.717 1.00 87.50 78 GLU A O 1
ATOM 560 N N . LEU A 1 79 ? 1.053 8.346 -3.873 1.00 85.88 79 LEU A N 1
ATOM 561 C CA . LEU A 1 79 ? 0.560 7.839 -5.157 1.00 85.88 79 LEU A CA 1
ATOM 562 C C . LEU A 1 79 ? 0.000 8.936 -6.073 1.00 85.88 79 LEU A C 1
ATOM 564 O O . LEU A 1 79 ? 0.175 8.858 -7.284 1.00 85.88 79 LEU A O 1
ATOM 568 N N . ARG A 1 80 ? -0.626 9.987 -5.525 1.00 84.81 80 ARG A N 1
ATOM 569 C CA . ARG A 1 80 ? -1.067 11.152 -6.320 1.00 84.81 80 ARG A CA 1
ATOM 570 C C . ARG A 1 80 ? 0.095 11.933 -6.932 1.00 84.81 80 ARG A C 1
ATOM 572 O O . ARG A 1 80 ? -0.098 12.607 -7.938 1.00 84.81 80 ARG A O 1
ATOM 579 N N . GLY A 1 81 ? 1.278 11.862 -6.324 1.00 82.25 81 GLY A N 1
ATOM 580 C CA . GLY A 1 81 ? 2.495 12.472 -6.856 1.00 82.25 81 GLY A CA 1
ATOM 581 C C . GLY A 1 81 ? 3.120 11.690 -8.015 1.00 82.25 81 GLY A C 1
ATOM 582 O O . GLY A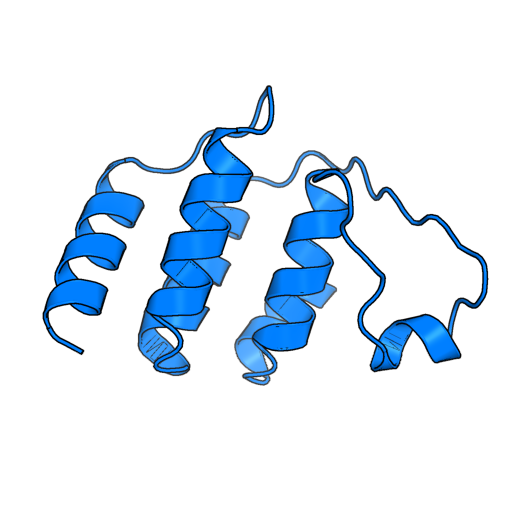 1 81 ? 4.050 12.190 -8.644 1.00 82.25 81 GLY A O 1
ATOM 583 N N . VAL A 1 82 ? 2.635 10.477 -8.308 1.00 82.50 82 VAL A N 1
ATOM 584 C CA . VAL A 1 82 ? 3.177 9.620 -9.368 1.00 82.50 82 VAL A CA 1
ATOM 585 C C . VAL A 1 82 ? 2.485 9.929 -10.705 1.00 82.50 82 VAL A C 1
ATOM 587 O O . VAL A 1 82 ? 1.265 9.775 -10.818 1.00 82.50 82 VAL A O 1
ATOM 590 N N . PRO A 1 83 ? 3.233 10.318 -11.757 1.00 75.44 83 PRO A N 1
ATOM 591 C CA . PRO A 1 83 ? 2.664 10.548 -13.082 1.00 75.44 83 PRO A CA 1
ATOM 592 C C . PRO A 1 83 ? 1.965 9.294 -13.623 1.00 75.44 83 PRO A C 1
ATOM 594 O O . PRO A 1 83 ? 2.541 8.209 -13.630 1.00 75.44 83 PRO A O 1
ATOM 597 N N . GLY A 1 84 ? 0.730 9.446 -14.105 1.00 75.94 84 GLY A N 1
ATOM 598 C CA . GLY A 1 84 ? -0.045 8.349 -14.696 1.00 75.94 84 GLY A CA 1
ATOM 599 C C . GLY A 1 84 ? -0.853 7.512 -13.700 1.00 75.94 84 GLY A C 1
ATOM 600 O O . GLY A 1 84 ? -1.683 6.715 -14.132 1.00 75.94 84 GLY A O 1
ATOM 601 N N . VAL A 1 85 ? -0.696 7.727 -12.390 1.00 79.75 85 VAL A N 1
ATOM 602 C CA . VAL A 1 85 ? -1.565 7.111 -11.380 1.00 79.75 85 VAL A CA 1
ATOM 603 C C . VAL A 1 85 ? -2.841 7.937 -11.227 1.00 79.75 85 VAL A C 1
ATOM 605 O O . VAL A 1 85 ? -2.802 9.138 -10.966 1.00 79.75 85 VAL A O 1
ATOM 608 N N . ARG A 1 86 ? -3.997 7.283 -11.372 1.00 78.69 86 ARG A N 1
ATOM 609 C CA . ARG A 1 86 ? -5.311 7.871 -11.086 1.00 78.69 86 ARG A CA 1
ATOM 610 C C . ARG A 1 86 ? -5.922 7.142 -9.899 1.00 78.69 86 ARG A C 1
ATOM 612 O O . ARG A 1 86 ? -6.121 5.935 -9.951 1.00 78.69 86 ARG A O 1
ATOM 619 N N . LEU A 1 87 ? -6.203 7.873 -8.828 1.00 80.94 87 LEU A N 1
ATOM 620 C CA . LEU A 1 87 ? -6.934 7.359 -7.672 1.00 80.94 87 LEU A CA 1
ATOM 621 C C . LEU A 1 87 ? -8.344 7.938 -7.666 1.00 80.94 87 LEU A C 1
ATOM 623 O O . LEU A 1 87 ? -8.525 9.099 -8.039 1.00 80.94 87 LEU A O 1
ATOM 627 N N . ASP A 1 88 ? -9.319 7.153 -7.206 1.00 80.12 88 ASP A N 1
ATOM 628 C CA . ASP A 1 88 ? -10.684 7.645 -7.022 1.00 80.12 88 ASP A CA 1
ATOM 629 C C . ASP A 1 88 ? -10.685 8.805 -5.999 1.00 80.12 88 ASP A C 1
ATOM 631 O O . ASP A 1 88 ? -10.274 8.621 -4.845 1.00 80.12 88 ASP A O 1
ATOM 635 N N . PRO A 1 89 ? -11.149 10.012 -6.376 1.00 73.50 89 PRO A N 1
ATOM 636 C CA . PRO A 1 89 ? -11.245 11.148 -5.464 1.00 73.50 89 PRO A CA 1
ATOM 637 C C . PRO A 1 89 ? -12.082 10.861 -4.210 1.00 73.50 89 PRO A C 1
ATOM 639 O O . PRO A 1 89 ? -11.758 11.370 -3.131 1.00 73.50 89 PRO A O 1
ATOM 642 N N . LYS A 1 90 ? -13.129 10.030 -4.327 1.00 80.81 90 LYS A N 1
ATOM 643 C CA . LYS A 1 90 ? -14.003 9.647 -3.206 1.00 80.81 90 LYS A CA 1
ATOM 644 C C . LYS A 1 90 ? -13.242 8.853 -2.154 1.00 80.81 90 LYS A C 1
ATOM 646 O O . LYS A 1 90 ? -13.502 8.993 -0.961 1.00 80.81 90 LYS A O 1
ATOM 651 N N . LEU A 1 91 ? -12.260 8.067 -2.587 1.00 79.19 91 LEU A N 1
ATOM 652 C CA . LEU A 1 91 ? -11.453 7.248 -1.701 1.00 79.19 91 LEU A CA 1
ATOM 653 C C . LEU A 1 91 ? -10.602 8.112 -0.774 1.00 79.19 91 LEU A C 1
ATOM 655 O O . LEU A 1 91 ? -10.587 7.893 0.431 1.00 79.19 91 LEU A O 1
ATOM 659 N N . SER A 1 92 ? -9.969 9.162 -1.293 1.00 74.19 92 SER A N 1
ATOM 660 C CA . SER A 1 92 ? -9.185 10.062 -0.443 1.00 74.19 92 SER A CA 1
ATOM 661 C C . SER A 1 92 ? -10.049 10.867 0.528 1.00 74.19 92 SER A C 1
ATOM 663 O O . SER A 1 92 ? -9.614 11.097 1.654 1.00 74.19 92 SER A O 1
ATOM 665 N N . LEU A 1 93 ? -11.262 11.275 0.135 1.00 76.94 93 LEU A N 1
ATOM 666 C CA . LEU A 1 93 ? -12.218 11.909 1.054 1.00 76.94 93 LEU A CA 1
ATOM 667 C C . LEU A 1 93 ? -12.592 10.965 2.204 1.00 76.94 93 LEU A C 1
ATOM 669 O O . LEU A 1 93 ? -12.524 11.363 3.366 1.00 76.94 93 LEU A O 1
ATOM 673 N N . ASN A 1 94 ? -12.895 9.702 1.892 1.00 79.44 94 ASN A N 1
ATOM 674 C CA . ASN A 1 94 ? -13.200 8.680 2.893 1.00 79.44 94 ASN A CA 1
ATOM 675 C C . ASN A 1 94 ? -12.007 8.406 3.818 1.00 79.44 94 ASN A C 1
ATOM 677 O O . ASN A 1 94 ? -12.171 8.390 5.035 1.00 79.44 94 ASN A O 1
ATOM 681 N N . LEU A 1 95 ? -10.798 8.254 3.270 1.00 78.44 95 LEU A N 1
ATOM 682 C CA . LEU A 1 95 ? -9.580 8.063 4.064 1.00 78.44 95 LEU A CA 1
ATOM 683 C C . LEU A 1 95 ? -9.303 9.255 4.986 1.00 78.44 95 LEU A C 1
ATOM 685 O O . LEU A 1 95 ? -8.974 9.070 6.154 1.00 78.44 95 LEU A O 1
ATOM 689 N N . THR A 1 96 ? -9.472 10.478 4.478 1.00 74.25 96 THR A N 1
ATOM 690 C CA . THR A 1 96 ? -9.245 11.706 5.253 1.00 74.25 96 THR A CA 1
ATOM 691 C C . THR A 1 96 ? -10.264 11.831 6.379 1.00 74.25 96 THR A C 1
ATOM 6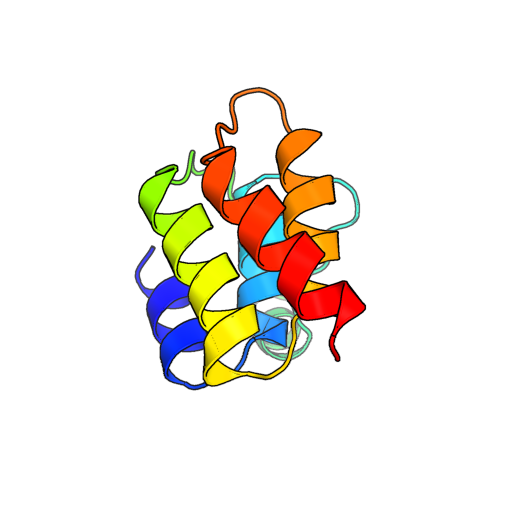93 O O . THR A 1 96 ? -9.892 12.098 7.516 1.00 74.25 96 THR A O 1
ATOM 696 N N . SER A 1 97 ? -11.542 11.572 6.089 1.00 77.06 97 SER A N 1
ATOM 697 C CA . SER A 1 97 ? -12.610 11.599 7.089 1.00 77.06 97 SER A CA 1
ATOM 698 C C . SER A 1 97 ? -12.376 10.588 8.214 1.00 77.06 97 SER A C 1
ATOM 700 O O . SER A 1 97 ? -12.588 10.915 9.380 1.00 77.06 97 SER A O 1
ATOM 702 N N . ARG A 1 98 ? -11.897 9.383 7.883 1.00 75.12 98 ARG A N 1
ATOM 703 C CA . ARG A 1 98 ? -11.625 8.333 8.875 1.00 75.12 98 ARG A CA 1
ATOM 704 C C . ARG A 1 98 ? -10.380 8.625 9.704 1.00 75.12 98 ARG A C 1
ATOM 706 O O . ARG A 1 98 ? -10.444 8.512 10.916 1.00 75.12 98 ARG A O 1
ATOM 713 N N . ALA A 1 99 ? -9.308 9.116 9.091 1.00 68.00 99 ALA A N 1
ATOM 714 C CA . ALA A 1 99 ? -8.091 9.483 9.813 1.00 68.00 99 ALA A CA 1
ATOM 715 C C . ALA A 1 99 ? -8.250 10.693 10.755 1.00 68.00 99 ALA A C 1
ATOM 717 O O . ALA A 1 99 ? -7.460 10.840 11.677 1.00 68.00 99 ALA A O 1
ATOM 718 N N . ILE A 1 100 ? -9.233 11.572 10.521 1.00 72.06 100 ILE A N 1
ATOM 719 C CA . ILE A 1 100 ? -9.587 12.656 11.459 1.00 72.06 100 ILE A CA 1
ATOM 720 C C . ILE A 1 100 ? -10.363 12.110 12.672 1.00 72.06 100 ILE A C 1
ATOM 722 O O . ILE A 1 100 ? -10.358 12.727 13.733 1.00 72.06 100 ILE A O 1
ATOM 726 N N . ARG A 1 101 ? -11.057 10.976 12.512 1.00 66.38 101 ARG A N 1
ATOM 727 C CA . ARG A 1 101 ? -11.889 10.347 13.550 1.00 66.38 101 ARG A CA 1
ATOM 728 C C . ARG A 1 101 ? -11.162 9.267 14.367 1.00 66.38 101 ARG A C 1
ATOM 730 O O . ARG A 1 101 ? -11.759 8.792 15.328 1.00 66.38 101 ARG A O 1
ATOM 737 N N . ALA A 1 102 ? -9.950 8.876 13.970 1.00 56.53 102 ALA A N 1
ATOM 738 C CA . ALA A 1 102 ? -9.101 7.873 14.622 1.00 56.53 102 ALA A CA 1
ATOM 739 C C . ALA A 1 102 ? -8.019 8.535 15.488 1.00 56.53 102 ALA A C 1
ATOM 741 O O . ALA A 1 102 ? -7.849 8.099 16.645 1.00 56.53 102 ALA A O 1
#

Organism: NCBI:txid327968